Protein AF-A0A521UBW6-F1 (afdb_monomer_lite)

Secondary structure (DSSP, 8-state):
------BTTB--S--TTTHHHHHHHHHHHHHHHHHT------------TT-----TTHHHHHHHHHHHHSPPPPPSSHHHHHHHHHTTSSS-HHHHHHSSSHHHHHSPPPGGGG-

pLDDT: mean 88.6, std 7.08, range [65.06, 97.38]

Structure (mmCIF, N/CA/C/O backbone):
data_AF-A0A521UBW6-F1
#
_entry.id   AF-A0A521UBW6-F1
#
loop_
_atom_site.group_PDB
_atom_site.id
_atom_site.type_symbol
_atom_site.label_atom_id
_atom_site.label_alt_id
_atom_site.label_comp_id
_atom_site.label_asym_id
_atom_site.label_entity_id
_atom_site.label_seq_id
_atom_site.pdbx_PDB_ins_code
_atom_site.Cartn_x
_atom_site.Cartn_y
_atom_site.Cartn_z
_atom_site.occupancy
_atom_site.B_iso_or_equiv
_atom_site.auth_seq_id
_atom_site.auth_comp_id
_atom_site.auth_asym_id
_atom_site.auth_atom_id
_atom_site.pdbx_PDB_model_num
ATOM 1 N N . PHE A 1 1 ? 2.042 6.532 -14.511 1.00 72.69 1 PHE A N 1
ATOM 2 C CA . PHE A 1 1 ? 1.420 6.170 -13.223 1.00 72.69 1 PHE A CA 1
ATOM 3 C C . PHE A 1 1 ? 0.128 5.429 -13.494 1.00 72.69 1 PHE A C 1
ATOM 5 O O . PHE A 1 1 ? -0.712 5.973 -14.196 1.00 72.69 1 PHE A O 1
ATOM 12 N N . GLY A 1 2 ? -0.007 4.205 -12.989 1.00 84.56 2 GLY A N 1
ATOM 13 C CA . GLY A 1 2 ? -1.300 3.531 -12.891 1.00 84.56 2 GLY A CA 1
ATOM 14 C C . GLY A 1 2 ? -1.796 3.657 -11.456 1.00 84.56 2 GLY A C 1
ATOM 15 O O . GLY A 1 2 ? -1.008 3.471 -10.529 1.00 84.56 2 GLY A O 1
ATOM 16 N N . SER A 1 3 ? -3.061 4.010 -11.268 1.00 89.25 3 SER A N 1
ATOM 17 C CA . SER A 1 3 ? -3.689 4.072 -9.952 1.00 89.25 3 SER A CA 1
ATOM 18 C C . SER A 1 3 ? -5.131 3.608 -10.046 1.00 89.25 3 SER A C 1
ATOM 20 O O . SER A 1 3 ? -5.741 3.643 -11.112 1.00 89.25 3 SER A O 1
ATOM 22 N N . ASP A 1 4 ? -5.635 3.122 -8.923 1.00 92.12 4 ASP A N 1
ATOM 23 C CA . ASP A 1 4 ? -6.954 2.523 -8.816 1.00 92.12 4 ASP A CA 1
ATOM 24 C C . ASP A 1 4 ? -7.440 2.656 -7.373 1.00 92.12 4 ASP A C 1
ATOM 26 O O . ASP A 1 4 ? -6.621 2.834 -6.464 1.00 92.12 4 ASP A O 1
ATOM 30 N N . PHE A 1 5 ? -8.751 2.628 -7.157 1.00 91.56 5 PHE A N 1
ATOM 31 C CA . PHE A 1 5 ? -9.326 2.859 -5.839 1.00 91.56 5 PHE A CA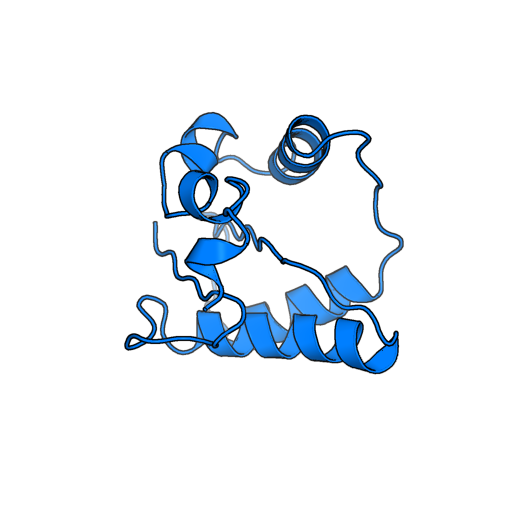 1
ATOM 32 C C . PHE A 1 5 ? -10.716 2.247 -5.674 1.00 91.56 5 PHE A C 1
ATOM 34 O O . PHE A 1 5 ? -11.410 1.925 -6.630 1.00 91.56 5 PHE A O 1
ATOM 41 N N . GLU A 1 6 ? -11.133 2.122 -4.421 1.00 90.94 6 GLU A N 1
ATOM 42 C CA . GLU A 1 6 ? -12.507 1.822 -4.042 1.00 90.94 6 GLU A CA 1
ATOM 43 C C . GLU A 1 6 ? -12.868 2.590 -2.769 1.00 90.94 6 GLU A C 1
ATOM 45 O O . GLU A 1 6 ? -11.985 3.097 -2.071 1.00 90.94 6 GLU A O 1
ATOM 50 N N . ASP A 1 7 ? -14.161 2.685 -2.471 1.00 88.12 7 ASP A N 1
ATOM 51 C CA . ASP A 1 7 ? -14.629 3.092 -1.148 1.00 88.12 7 ASP A CA 1
ATOM 52 C C . ASP A 1 7 ? -15.217 1.898 -0.384 1.00 88.12 7 ASP A C 1
ATOM 54 O O . ASP A 1 7 ? -15.079 0.747 -0.799 1.00 88.12 7 ASP A O 1
ATOM 58 N N . ALA A 1 8 ? -15.853 2.157 0.760 1.00 84.81 8 ALA A N 1
ATOM 59 C CA . ALA A 1 8 ? -16.400 1.111 1.621 1.00 84.81 8 ALA A CA 1
ATOM 60 C C . ALA A 1 8 ? -17.459 0.220 0.936 1.00 84.81 8 ALA A C 1
ATOM 62 O O . ALA A 1 8 ? -17.731 -0.873 1.423 1.00 84.81 8 ALA A O 1
ATOM 63 N N . ARG A 1 9 ? -18.044 0.657 -0.189 1.00 87.50 9 ARG A N 1
ATOM 64 C CA . ARG A 1 9 ? -19.017 -0.116 -0.982 1.00 87.50 9 ARG A CA 1
ATOM 65 C C . ARG A 1 9 ? -18.345 -1.083 -1.960 1.00 87.50 9 ARG A C 1
ATOM 67 O O . ARG A 1 9 ? -19.029 -1.849 -2.633 1.00 87.50 9 ARG A O 1
ATOM 74 N N . GLY A 1 10 ? -17.017 -1.059 -2.022 1.00 88.06 10 GLY A N 1
ATOM 75 C CA . GLY A 1 10 ? -16.220 -1.817 -2.970 1.00 88.06 10 GLY A CA 1
ATOM 76 C C . GLY A 1 10 ? -16.009 -1.080 -4.290 1.00 88.06 10 GLY A C 1
ATOM 77 O O . GLY A 1 10 ? -16.445 0.056 -4.493 1.00 88.06 10 GLY A O 1
ATOM 78 N N . ILE A 1 11 ? -15.278 -1.730 -5.191 1.00 90.88 11 ILE A N 1
ATOM 79 C CA . ILE A 1 11 ? -14.983 -1.196 -6.517 1.00 90.88 11 ILE A CA 1
ATOM 80 C C . ILE A 1 11 ? -16.264 -1.064 -7.359 1.00 90.88 11 ILE A C 1
ATOM 82 O O . ILE A 1 11 ? -17.044 -2.006 -7.479 1.00 90.88 11 ILE A O 1
ATOM 86 N N . ASN A 1 12 ? -16.473 0.107 -7.963 1.00 90.94 12 ASN A N 1
ATOM 87 C CA . ASN A 1 12 ? -17.646 0.411 -8.794 1.00 90.94 12 ASN A CA 1
ATOM 88 C C . ASN A 1 12 ? -17.301 0.628 -10.279 1.00 90.94 12 ASN A C 1
ATOM 90 O O . ASN A 1 12 ? -18.143 1.066 -11.060 1.00 90.94 12 ASN A O 1
ATOM 94 N N . HIS A 1 13 ? -16.063 0.328 -10.666 1.00 90.50 13 HIS A N 1
ATOM 95 C CA . HIS A 1 13 ? -15.555 0.454 -12.027 1.00 90.50 13 HIS A CA 1
ATOM 96 C C . HIS A 1 13 ? -14.616 -0.711 -12.373 1.00 90.50 13 HIS A C 1
ATOM 98 O O . HIS A 1 13 ? -14.044 -1.332 -11.472 1.00 90.50 13 HIS A O 1
ATOM 104 N N . PRO A 1 14 ? -14.394 -1.005 -13.663 1.00 90.38 14 PRO A N 1
ATOM 105 C CA . PRO A 1 14 ? -13.341 -1.926 -14.071 1.00 90.38 14 PRO A CA 1
ATOM 106 C C . PRO A 1 14 ? -11.967 -1.460 -13.548 1.00 90.38 14 PRO A C 1
ATOM 108 O O . PRO A 1 14 ? -11.645 -0.281 -13.706 1.00 90.38 14 PRO A O 1
ATOM 111 N N . PRO A 1 15 ? -11.150 -2.344 -12.943 1.00 90.31 15 PRO A N 1
ATOM 112 C CA . PRO A 1 15 ? -9.871 -1.939 -12.374 1.00 90.31 15 PRO A CA 1
ATOM 113 C C . PRO A 1 15 ? -8.887 -1.444 -13.443 1.00 90.31 15 PRO A C 1
ATOM 115 O O . PRO A 1 15 ? -8.478 -2.202 -14.328 1.00 90.31 15 PRO A O 1
ATOM 118 N N . ALA A 1 16 ? -8.450 -0.190 -13.326 1.00 90.38 16 ALA A N 1
ATOM 119 C CA . ALA A 1 16 ? -7.520 0.466 -14.243 1.00 90.38 16 ALA A CA 1
ATOM 120 C C . ALA A 1 16 ? -6.122 -0.176 -14.245 1.00 90.38 16 ALA A C 1
ATOM 122 O O . ALA A 1 16 ? -5.425 -0.142 -15.258 1.00 90.38 16 ALA A O 1
ATOM 123 N N . ILE A 1 17 ? -5.709 -0.788 -13.127 1.00 90.06 17 ILE A N 1
ATOM 124 C CA . ILE A 1 17 ? -4.435 -1.531 -13.016 1.00 90.06 17 ILE A CA 1
ATOM 125 C C . ILE A 1 17 ? -4.634 -3.057 -13.006 1.00 90.06 17 ILE A C 1
ATOM 127 O O . ILE A 1 17 ? -3.727 -3.809 -12.628 1.00 90.06 17 ILE A O 1
ATOM 131 N N . ALA A 1 18 ? -5.817 -3.514 -13.431 1.00 89.38 18 ALA A N 1
ATOM 132 C CA . ALA A 1 18 ? -6.191 -4.912 -13.621 1.00 89.38 18 ALA A CA 1
ATOM 133 C C . ALA A 1 18 ? -5.736 -5.823 -12.461 1.00 89.38 18 ALA A C 1
ATOM 135 O O . ALA A 1 18 ? -6.050 -5.585 -11.295 1.00 89.38 18 ALA A O 1
ATOM 136 N N . GLY A 1 19 ? -4.979 -6.882 -12.757 1.00 90.75 19 GLY A N 1
ATOM 137 C CA . GLY A 1 19 ? -4.590 -7.883 -11.765 1.00 90.75 19 GLY A CA 1
ATOM 138 C C . GLY A 1 19 ? -3.724 -7.348 -10.616 1.00 90.75 19 GLY A C 1
ATOM 139 O O . GLY A 1 19 ? -3.723 -7.949 -9.543 1.00 90.75 19 GLY A O 1
ATOM 140 N N . ALA A 1 20 ? -3.022 -6.221 -10.793 1.00 91.56 20 ALA A N 1
ATOM 141 C CA . ALA A 1 20 ? -2.237 -5.625 -9.712 1.00 91.56 20 ALA A CA 1
ATOM 142 C C . ALA A 1 20 ? -3.135 -5.108 -8.577 1.00 91.56 20 ALA A C 1
ATOM 144 O O . ALA A 1 20 ? -2.770 -5.246 -7.411 1.00 91.56 20 ALA A O 1
ATOM 145 N N . TYR A 1 21 ? -4.321 -4.588 -8.910 1.00 93.50 21 TYR A N 1
ATOM 146 C CA . TYR A 1 21 ? -5.302 -4.114 -7.935 1.00 93.50 21 TYR A CA 1
ATOM 147 C C . TYR A 1 21 ? -5.783 -5.263 -7.045 1.00 93.50 21 TYR A C 1
ATOM 149 O O . TYR A 1 21 ? -5.650 -5.210 -5.823 1.00 93.50 21 TYR A O 1
ATOM 157 N N . PHE A 1 22 ? -6.268 -6.348 -7.656 1.00 93.94 22 PHE A N 1
ATOM 158 C CA . PHE A 1 22 ? -6.790 -7.491 -6.905 1.00 93.94 22 PHE A CA 1
ATOM 159 C C . PHE A 1 22 ? -5.706 -8.211 -6.105 1.00 93.94 22 PHE A C 1
ATOM 161 O O . PHE A 1 22 ? -5.949 -8.603 -4.965 1.00 93.94 22 PHE A O 1
ATOM 168 N N . ALA A 1 23 ? -4.502 -8.354 -6.668 1.00 94.69 23 ALA A N 1
ATOM 169 C CA . ALA A 1 23 ? -3.369 -8.931 -5.953 1.00 94.69 23 ALA A CA 1
ATOM 170 C C . ALA A 1 23 ? -3.015 -8.116 -4.704 1.00 94.69 23 ALA A C 1
ATOM 172 O O . ALA A 1 23 ? -2.729 -8.694 -3.654 1.00 94.69 23 ALA A O 1
ATOM 173 N N . ALA A 1 24 ? -3.069 -6.786 -4.815 1.00 95.12 24 ALA A N 1
ATOM 174 C CA . ALA A 1 24 ? -2.786 -5.900 -3.704 1.00 95.12 24 ALA A CA 1
ATOM 175 C C . ALA A 1 24 ? -3.874 -5.943 -2.630 1.00 95.12 24 ALA A C 1
ATOM 177 O O . ALA A 1 24 ? -3.572 -6.163 -1.457 1.00 95.12 24 ALA A O 1
ATOM 178 N N . LYS A 1 25 ? -5.139 -5.818 -3.046 1.00 94.69 25 LYS A N 1
ATOM 179 C CA . LYS A 1 25 ? -6.302 -5.906 -2.162 1.00 94.69 25 LYS A CA 1
ATOM 180 C C . LYS A 1 25 ? -6.298 -7.207 -1.368 1.00 94.69 25 LYS A C 1
ATOM 182 O O . LYS A 1 25 ? -6.365 -7.163 -0.147 1.00 94.69 25 LYS A O 1
ATOM 187 N N . LEU A 1 26 ? -6.133 -8.347 -2.042 1.00 95.25 26 LEU A N 1
ATOM 188 C CA . LEU A 1 26 ? -6.115 -9.657 -1.393 1.00 95.25 26 LEU A CA 1
ATOM 189 C C . LEU A 1 26 ? -5.073 -9.725 -0.268 1.00 95.25 26 LEU A C 1
ATOM 191 O O . LEU A 1 26 ? -5.414 -10.096 0.852 1.00 95.25 26 LEU A O 1
ATOM 195 N N . GLY A 1 27 ? -3.828 -9.321 -0.544 1.00 95.06 27 GLY A N 1
ATOM 196 C CA . GLY A 1 27 ? -2.748 -9.383 0.445 1.00 95.06 27 GLY A CA 1
ATOM 197 C C . GLY A 1 27 ? -3.005 -8.519 1.683 1.00 95.06 27 GLY A C 1
ATOM 198 O O . GLY A 1 27 ? -2.661 -8.923 2.793 1.00 95.06 27 GLY A O 1
ATOM 199 N N . VAL A 1 28 ? -3.636 -7.350 1.521 1.00 96.00 28 VAL A N 1
ATOM 200 C CA . VAL A 1 28 ? -3.976 -6.493 2.666 1.00 96.00 28 VAL A CA 1
ATOM 201 C C . VAL A 1 28 ? -5.203 -7.007 3.413 1.00 96.00 28 VAL A C 1
ATOM 203 O O . VAL A 1 28 ? -5.200 -7.060 4.642 1.00 96.00 28 VAL A O 1
ATOM 206 N N . THR A 1 29 ? -6.253 -7.410 2.697 1.00 95.62 29 THR A N 1
ATOM 207 C CA . THR A 1 29 ? -7.491 -7.891 3.317 1.00 95.62 29 THR A CA 1
ATOM 208 C C . THR A 1 29 ? -7.252 -9.153 4.145 1.00 95.62 29 THR A C 1
ATOM 210 O O . THR A 1 29 ? -7.824 -9.269 5.224 1.00 95.62 29 THR A O 1
ATOM 213 N N . GLU A 1 30 ? -6.357 -10.053 3.721 1.00 96.81 30 GLU A N 1
ATOM 214 C CA . GLU A 1 30 ? -5.929 -11.206 4.530 1.00 96.81 30 GLU A CA 1
ATOM 215 C C . GLU A 1 30 ? -5.429 -10.784 5.922 1.00 96.81 30 GLU A C 1
ATOM 217 O O . GLU A 1 30 ? -5.817 -11.375 6.932 1.00 96.81 30 GLU A O 1
ATOM 222 N N . TYR A 1 31 ? -4.601 -9.737 5.989 1.00 96.56 31 TYR A N 1
ATOM 223 C CA . TYR A 1 31 ? -4.098 -9.200 7.253 1.00 96.56 31 TYR A CA 1
ATOM 224 C C . TYR A 1 31 ? -5.212 -8.556 8.086 1.00 96.56 31 TYR A C 1
ATOM 226 O O . TYR A 1 31 ? -5.333 -8.841 9.279 1.00 96.56 31 TYR A O 1
ATOM 234 N N . LEU A 1 32 ? -6.039 -7.708 7.472 1.00 96.25 32 LEU A N 1
ATOM 235 C CA . LEU A 1 32 ? -7.112 -6.997 8.169 1.00 96.25 32 LEU A CA 1
ATOM 236 C C . LEU A 1 32 ? -8.154 -7.960 8.750 1.00 96.25 32 LEU A C 1
ATOM 238 O O . LEU A 1 32 ? -8.510 -7.839 9.920 1.00 96.25 32 LEU A O 1
ATOM 242 N N . VAL A 1 33 ? -8.577 -8.964 7.974 1.00 97.12 33 VAL A N 1
ATOM 243 C CA . VAL A 1 33 ? -9.535 -9.991 8.413 1.00 97.12 33 VAL A CA 1
ATOM 244 C C . VAL A 1 33 ? -8.955 -10.816 9.557 1.00 97.12 33 VAL A C 1
ATOM 246 O O . VAL A 1 33 ? -9.612 -10.979 10.585 1.00 97.12 33 VAL A O 1
ATOM 249 N N . LYS A 1 34 ? -7.709 -11.291 9.423 1.00 97.38 34 LYS A N 1
ATOM 250 C CA . LYS A 1 34 ? -7.040 -12.082 10.467 1.00 97.38 34 LYS A CA 1
ATOM 251 C C . LYS A 1 34 ? -6.974 -11.337 11.804 1.00 97.38 34 LYS A C 1
ATOM 253 O O . LYS A 1 34 ? -7.168 -11.951 12.849 1.00 97.38 34 LYS A O 1
ATOM 258 N N . ASN A 1 35 ? -6.708 -10.032 11.767 1.00 96.56 35 ASN A N 1
ATOM 259 C CA . ASN A 1 35 ? -6.570 -9.201 12.964 1.00 96.56 35 ASN A CA 1
ATOM 260 C C . ASN A 1 35 ? -7.878 -8.514 13.391 1.00 96.56 35 ASN A C 1
ATOM 262 O O . ASN A 1 35 ? -7.874 -7.789 14.381 1.00 96.56 35 ASN A O 1
ATOM 266 N N . LYS A 1 36 ? -8.992 -8.741 12.678 1.00 97.12 36 LYS A N 1
ATOM 267 C CA . LYS A 1 36 ? -10.299 -8.104 12.926 1.00 97.12 36 LYS A CA 1
ATOM 268 C C . LYS A 1 36 ? -10.232 -6.567 12.918 1.00 97.12 36 LYS A C 1
ATOM 270 O O . LYS A 1 36 ? -10.839 -5.906 13.756 1.00 97.12 36 LYS A O 1
ATOM 275 N N . ILE A 1 37 ? -9.488 -6.003 11.967 1.00 95.50 37 ILE A N 1
ATOM 276 C CA . ILE A 1 37 ? -9.288 -4.557 11.813 1.00 95.50 37 ILE A CA 1
ATOM 277 C C . ILE A 1 37 ? -10.123 -4.046 10.637 1.00 95.50 37 ILE A C 1
ATOM 279 O O . ILE A 1 37 ? -10.036 -4.582 9.534 1.00 95.50 37 ILE A O 1
ATOM 283 N N . GLN A 1 38 ? -10.867 -2.959 10.849 1.00 91.88 38 GLN A N 1
ATOM 284 C CA . GLN A 1 38 ? -11.488 -2.180 9.778 1.00 91.88 38 GLN A CA 1
ATOM 285 C C . GLN A 1 38 ? -10.677 -0.904 9.552 1.00 91.88 38 GLN A C 1
ATOM 287 O O . GLN A 1 38 ? -10.504 -0.112 10.475 1.00 91.88 38 GLN A O 1
ATOM 292 N N . SER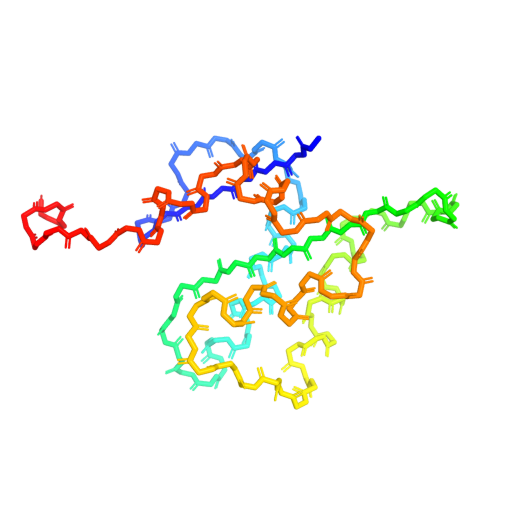 A 1 39 ? -10.165 -0.705 8.337 1.00 90.88 39 SER A N 1
ATOM 293 C CA . SER A 1 39 ? -9.342 0.463 8.014 1.00 90.88 39 SER A CA 1
ATOM 294 C C . SER A 1 39 ? -9.361 0.791 6.522 1.00 90.88 39 SER A C 1
ATOM 296 O O . SER A 1 39 ? -9.561 -0.091 5.685 1.00 90.88 39 SER A O 1
ATOM 298 N N . GLY A 1 40 ? -9.110 2.061 6.201 1.00 90.75 40 GLY A N 1
ATOM 299 C CA . GLY A 1 40 ? -8.721 2.487 4.860 1.00 90.75 40 GLY A CA 1
ATOM 300 C C . GLY A 1 40 ? -7.245 2.177 4.608 1.00 90.75 40 GLY A C 1
ATOM 301 O O . GLY A 1 40 ? -6.421 2.229 5.519 1.00 90.75 40 GLY A O 1
ATOM 302 N N . VAL A 1 41 ? -6.898 1.846 3.366 1.00 92.69 41 VAL A N 1
ATOM 303 C CA . VAL A 1 41 ? -5.540 1.424 3.005 1.00 92.69 41 VAL A CA 1
ATOM 304 C C . VAL A 1 41 ? -5.080 2.181 1.771 1.00 92.69 41 VAL A C 1
ATOM 306 O O . VAL A 1 41 ? -5.790 2.244 0.771 1.00 92.69 41 VAL A O 1
ATOM 309 N N . ILE A 1 42 ? -3.857 2.706 1.828 1.00 92.50 42 ILE A N 1
ATOM 310 C CA . ILE A 1 42 ? -3.155 3.273 0.677 1.00 92.50 42 ILE A CA 1
ATOM 311 C C . ILE A 1 42 ? -1.918 2.422 0.416 1.00 92.50 42 ILE A C 1
ATOM 313 O O . ILE A 1 42 ? -1.136 2.151 1.324 1.00 92.50 42 ILE A O 1
ATOM 317 N N . ILE A 1 43 ? -1.750 1.998 -0.835 1.00 92.88 43 ILE A N 1
ATOM 318 C CA . ILE A 1 43 ? -0.634 1.159 -1.268 1.00 92.88 43 ILE A CA 1
ATOM 319 C C . ILE A 1 43 ? 0.172 1.956 -2.282 1.00 92.88 43 ILE A C 1
ATOM 321 O O . ILE A 1 43 ? -0.324 2.286 -3.359 1.00 92.88 43 ILE A O 1
ATOM 325 N N . LEU A 1 44 ? 1.423 2.247 -1.939 1.00 92.12 44 LEU A N 1
ATOM 326 C CA . LEU A 1 44 ? 2.368 2.888 -2.842 1.00 92.12 44 LEU A CA 1
ATOM 327 C C . LEU A 1 44 ? 3.323 1.829 -3.377 1.00 92.12 44 LEU A C 1
ATOM 329 O O . LEU A 1 44 ? 3.955 1.101 -2.611 1.00 92.12 44 LEU A O 1
ATOM 333 N N . ARG A 1 45 ? 3.432 1.741 -4.701 1.00 91.25 45 ARG A N 1
ATOM 334 C CA . ARG A 1 45 ? 4.351 0.818 -5.363 1.00 91.25 45 ARG A CA 1
ATOM 335 C C . ARG A 1 45 ? 5.097 1.540 -6.468 1.00 91.25 45 ARG A C 1
ATOM 337 O O . ARG A 1 45 ? 4.495 2.006 -7.428 1.00 91.25 45 ARG A O 1
ATOM 344 N N . GLU A 1 46 ? 6.414 1.562 -6.346 1.00 90.19 46 GLU A N 1
ATOM 345 C CA . GLU A 1 46 ? 7.332 2.059 -7.365 1.00 90.19 46 GLU A CA 1
ATOM 346 C C . GLU A 1 46 ? 8.005 0.871 -8.061 1.00 90.19 46 GLU A C 1
ATOM 348 O O . GLU A 1 46 ? 8.445 -0.075 -7.406 1.00 90.19 46 GLU A O 1
ATOM 353 N N . ILE A 1 47 ? 8.069 0.915 -9.391 1.00 87.62 47 ILE A N 1
ATOM 354 C CA . ILE A 1 47 ? 8.875 -0.002 -10.199 1.00 87.62 47 ILE A CA 1
ATOM 355 C C . ILE A 1 47 ? 10.032 0.826 -10.737 1.00 87.62 47 ILE A C 1
ATOM 357 O O . ILE A 1 47 ? 9.801 1.817 -11.428 1.00 87.62 47 ILE A O 1
ATOM 361 N N . ARG A 1 48 ? 11.257 0.437 -10.393 1.00 85.81 48 ARG A N 1
ATOM 362 C CA . ARG A 1 48 ? 12.467 1.139 -10.822 1.00 85.81 48 ARG A CA 1
ATOM 363 C C . ARG A 1 48 ? 13.086 0.465 -12.051 1.00 85.81 48 ARG A C 1
ATOM 365 O O . ARG A 1 48 ? 12.818 -0.720 -12.262 1.00 85.81 48 ARG A O 1
ATOM 372 N N . PRO A 1 49 ? 13.903 1.176 -12.848 1.00 81.25 49 PRO A N 1
ATOM 373 C CA . PRO A 1 49 ? 14.517 0.627 -14.059 1.00 81.25 49 PRO A CA 1
ATOM 374 C C . PRO A 1 49 ? 15.364 -0.631 -13.828 1.00 81.25 49 PRO A C 1
ATOM 376 O O . PRO A 1 49 ? 15.491 -1.452 -14.729 1.00 81.25 49 PRO A O 1
ATOM 379 N N . GLU A 1 50 ? 15.900 -0.827 -12.621 1.00 81.31 50 GLU A N 1
ATOM 380 C CA . GLU A 1 50 ? 16.696 -2.009 -12.264 1.00 81.31 50 GLU A CA 1
ATOM 381 C C . GLU A 1 50 ? 15.840 -3.287 -12.153 1.00 81.31 50 GLU A C 1
ATOM 383 O O . GLU A 1 50 ? 16.365 -4.394 -12.018 1.00 81.31 50 GLU A O 1
ATOM 388 N N . TYR A 1 51 ? 14.510 -3.162 -12.218 1.00 77.62 51 TYR A N 1
ATOM 389 C CA . TYR A 1 51 ? 13.585 -4.287 -12.234 1.00 77.62 51 TYR A CA 1
ATOM 390 C C . TYR A 1 51 ? 13.551 -4.954 -13.618 1.00 77.62 51 TYR A C 1
ATOM 392 O O . TYR A 1 51 ? 12.670 -4.702 -14.437 1.00 77.62 51 TYR A O 1
ATOM 400 N N . ALA A 1 52 ? 14.526 -5.828 -13.868 1.00 65.06 52 ALA A N 1
ATOM 401 C CA . ALA A 1 52 ? 14.744 -6.443 -15.177 1.00 65.06 52 ALA A CA 1
ATOM 402 C C . ALA A 1 52 ? 13.778 -7.595 -15.530 1.00 65.06 52 ALA A C 1
ATOM 404 O O . ALA A 1 52 ? 13.629 -7.916 -16.707 1.00 65.06 52 ALA A O 1
ATOM 405 N N . ILE A 1 53 ? 13.124 -8.236 -14.547 1.00 79.25 53 ILE A N 1
ATOM 406 C CA . ILE A 1 53 ? 12.310 -9.448 -14.774 1.00 79.25 53 ILE A CA 1
ATOM 407 C C . ILE A 1 53 ? 10.889 -9.269 -14.214 1.00 79.25 53 ILE A C 1
ATOM 409 O O . ILE A 1 53 ? 10.695 -9.344 -12.996 1.00 79.25 53 ILE A O 1
ATOM 413 N N . PRO A 1 54 ? 9.865 -9.075 -15.069 1.00 73.31 54 PRO A N 1
ATOM 414 C CA . PRO A 1 54 ? 8.483 -8.972 -14.625 1.00 73.31 54 PRO A CA 1
ATOM 415 C C . PRO A 1 54 ? 7.909 -10.357 -14.293 1.00 73.31 54 PRO A C 1
ATOM 417 O O . PRO A 1 54 ? 7.534 -11.117 -15.178 1.00 73.31 54 PRO A O 1
ATOM 420 N N . VAL A 1 55 ? 7.759 -10.667 -13.004 1.00 81.81 55 VAL A N 1
ATOM 421 C CA . VAL A 1 55 ? 7.147 -11.933 -12.527 1.00 81.81 55 VAL A CA 1
ATOM 422 C C . VAL A 1 55 ? 5.618 -11.843 -12.363 1.00 81.81 55 VAL A C 1
ATOM 424 O O . VAL A 1 55 ? 4.985 -12.624 -11.651 1.00 81.81 55 VAL A O 1
ATOM 427 N N . GLY A 1 56 ? 5.004 -10.853 -13.013 1.00 86.00 56 GLY A N 1
ATOM 428 C CA . GLY A 1 56 ? 3.564 -10.611 -12.977 1.00 86.00 56 GLY A CA 1
ATOM 429 C C . GLY A 1 56 ? 3.040 -10.135 -11.617 1.00 86.00 56 GLY A C 1
ATOM 430 O O . GLY A 1 56 ? 3.748 -9.540 -10.803 1.00 86.00 56 GLY A O 1
ATOM 431 N N . VAL A 1 57 ? 1.750 -10.383 -11.375 1.00 89.94 57 VAL A N 1
ATOM 432 C CA . VAL A 1 57 ? 1.027 -9.888 -10.186 1.00 89.94 57 VAL A CA 1
ATOM 433 C C . VAL A 1 57 ? 1.403 -10.617 -8.895 1.00 89.94 57 VAL A C 1
ATOM 435 O O . VAL A 1 57 ? 1.112 -10.127 -7.804 1.00 89.94 57 VAL A O 1
ATOM 438 N N . TRP A 1 58 ? 2.086 -11.762 -8.998 1.00 89.62 58 TRP A N 1
ATOM 439 C CA . TRP A 1 58 ? 2.565 -12.521 -7.843 1.00 89.62 58 TRP A CA 1
ATOM 440 C C . TRP A 1 58 ? 3.479 -11.677 -6.945 1.00 89.62 58 TRP A C 1
ATOM 442 O O . TRP A 1 58 ? 3.288 -11.667 -5.731 1.00 89.62 58 TRP A O 1
ATOM 452 N N . GLN A 1 59 ? 4.376 -10.877 -7.538 1.00 89.88 59 GLN A N 1
ATOM 453 C CA . GLN A 1 59 ? 5.276 -9.975 -6.803 1.00 89.88 59 GLN A CA 1
ATOM 454 C C . GLN A 1 59 ? 4.508 -8.992 -5.913 1.00 89.88 59 GLN A C 1
ATOM 456 O O . GLN A 1 59 ? 4.941 -8.667 -4.812 1.00 89.88 59 GLN A O 1
ATOM 461 N N . VAL A 1 60 ? 3.368 -8.497 -6.404 1.00 92.12 60 VAL A N 1
ATOM 462 C CA . VAL A 1 60 ? 2.525 -7.544 -5.673 1.00 92.12 60 VAL A CA 1
ATOM 463 C C . VAL A 1 60 ? 1.923 -8.232 -4.453 1.00 92.12 60 VAL A C 1
ATOM 465 O O . VAL A 1 60 ? 2.031 -7.720 -3.341 1.00 92.12 60 VAL A O 1
ATOM 468 N N . ARG A 1 61 ? 1.346 -9.420 -4.657 1.00 91.88 61 ARG A N 1
ATOM 469 C CA . ARG A 1 61 ? 0.705 -10.198 -3.595 1.00 91.88 61 ARG A CA 1
ATOM 470 C C . ARG A 1 61 ? 1.693 -10.596 -2.500 1.00 91.88 61 ARG A C 1
ATOM 472 O O . ARG A 1 61 ? 1.432 -10.340 -1.328 1.00 91.88 61 ARG A O 1
ATOM 479 N N . GLU A 1 62 ? 2.829 -11.186 -2.867 1.00 94.06 62 GLU A N 1
ATOM 480 C CA . GLU A 1 62 ? 3.825 -11.617 -1.880 1.00 94.06 62 GLU A CA 1
ATOM 481 C C . GLU A 1 62 ? 4.535 -10.438 -1.221 1.00 94.06 62 GLU A C 1
ATOM 483 O O . GLU A 1 62 ? 4.738 -10.455 -0.010 1.00 94.06 62 GLU A O 1
ATOM 488 N N . GLY A 1 63 ? 4.835 -9.374 -1.971 1.00 94.19 63 GLY A N 1
ATOM 489 C CA . GLY A 1 63 ? 5.420 -8.158 -1.408 1.00 94.19 63 GLY A CA 1
ATOM 490 C C . GLY A 1 63 ? 4.543 -7.547 -0.313 1.00 94.19 63 GLY A C 1
ATOM 491 O O . GLY A 1 63 ? 5.043 -7.187 0.750 1.00 94.19 63 GLY A O 1
ATOM 492 N N . ILE A 1 64 ? 3.225 -7.502 -0.526 1.00 95.62 64 ILE A N 1
ATOM 493 C CA . ILE A 1 64 ? 2.280 -6.991 0.474 1.00 95.62 64 ILE A CA 1
ATOM 494 C C . ILE A 1 64 ? 2.158 -7.934 1.668 1.00 95.62 64 ILE A C 1
ATOM 496 O O . ILE A 1 64 ? 2.195 -7.470 2.805 1.00 95.62 64 ILE A O 1
ATOM 500 N N . ARG A 1 65 ? 2.074 -9.251 1.450 1.00 95.88 65 ARG A N 1
ATOM 501 C CA . ARG A 1 65 ? 2.060 -10.229 2.552 1.00 95.88 65 ARG A CA 1
ATOM 502 C C . ARG A 1 65 ? 3.311 -10.129 3.418 1.00 95.88 65 ARG A C 1
ATOM 504 O O . ARG A 1 65 ? 3.211 -10.211 4.638 1.00 95.88 65 ARG A O 1
ATOM 511 N N . LEU A 1 66 ? 4.477 -9.947 2.800 1.00 95.81 66 LEU A N 1
ATOM 512 C CA . LEU A 1 66 ? 5.734 -9.734 3.511 1.00 95.81 66 LEU A CA 1
ATOM 513 C C . LEU A 1 66 ? 5.715 -8.418 4.293 1.00 95.81 66 LEU A C 1
ATOM 515 O O . LEU A 1 66 ? 6.092 -8.425 5.461 1.00 95.81 66 LEU A O 1
ATOM 519 N N . ALA A 1 67 ? 5.233 -7.324 3.698 1.00 94.81 67 ALA A N 1
ATOM 520 C CA . ALA A 1 67 ? 5.101 -6.040 4.389 1.00 94.81 67 ALA A CA 1
ATOM 521 C C . ALA A 1 67 ? 4.174 -6.139 5.615 1.00 94.81 67 ALA A C 1
ATOM 523 O O . ALA A 1 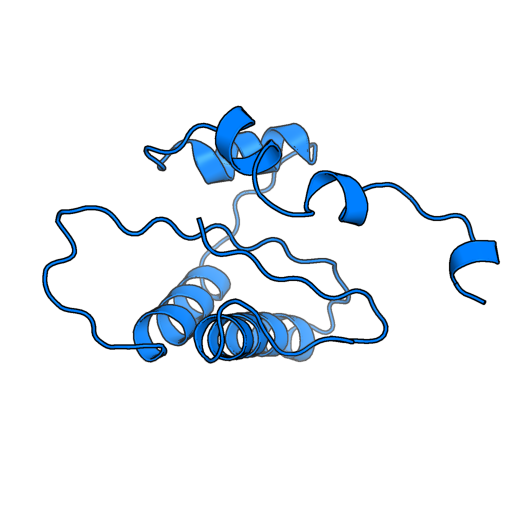67 ? 4.532 -5.678 6.692 1.00 94.81 67 ALA A O 1
ATOM 524 N N . MET A 1 68 ? 3.034 -6.823 5.484 1.00 95.06 68 MET A N 1
ATOM 525 C CA . MET A 1 68 ? 2.055 -7.014 6.564 1.00 95.06 68 MET A CA 1
ATOM 526 C C . MET A 1 68 ? 2.525 -7.958 7.685 1.00 95.06 68 MET A C 1
ATOM 528 O O . MET A 1 68 ? 1.887 -8.037 8.731 1.00 95.06 68 MET A O 1
ATOM 532 N N . ARG A 1 69 ? 3.622 -8.702 7.487 1.00 95.44 69 ARG A N 1
ATOM 533 C CA . ARG A 1 69 ? 4.245 -9.542 8.529 1.00 95.44 69 ARG A CA 1
ATOM 534 C C . ARG A 1 69 ? 5.317 -8.807 9.331 1.00 95.44 69 ARG A C 1
ATOM 536 O O . ARG A 1 69 ? 5.738 -9.317 10.364 1.00 95.44 69 ARG A O 1
ATOM 543 N N . GLN A 1 70 ? 5.796 -7.668 8.838 1.00 95.31 70 GLN A N 1
ATOM 544 C CA . GLN A 1 70 ? 6.822 -6.880 9.512 1.00 95.31 70 GLN A CA 1
ATOM 545 C C . GLN A 1 70 ? 6.203 -5.984 10.584 1.00 95.31 70 GLN A C 1
ATOM 547 O O . GLN A 1 70 ? 5.019 -5.651 10.535 1.00 95.31 70 GLN A O 1
ATOM 552 N N . THR A 1 71 ? 7.024 -5.562 11.544 1.00 94.75 71 THR A N 1
ATOM 553 C CA . THR A 1 71 ? 6.631 -4.541 12.515 1.00 94.75 71 THR A CA 1
ATOM 554 C C . THR A 1 71 ? 6.395 -3.216 11.784 1.00 94.75 71 THR A C 1
ATOM 556 O O . THR A 1 71 ? 7.316 -2.730 11.119 1.00 94.75 71 THR A O 1
ATOM 559 N N . PRO A 1 72 ? 5.192 -2.623 11.871 1.00 93.44 72 PRO A N 1
ATOM 560 C CA . PRO A 1 72 ? 4.903 -1.368 11.197 1.00 93.44 72 PRO A CA 1
ATOM 561 C C . PRO A 1 72 ? 5.644 -0.207 11.863 1.00 93.44 72 PRO A C 1
ATOM 563 O O . PRO A 1 72 ? 5.898 -0.211 13.067 1.00 93.44 72 PRO A O 1
ATOM 566 N N . ILE A 1 73 ? 5.935 0.821 11.071 1.00 94.44 73 ILE A N 1
ATOM 567 C CA . ILE A 1 73 ? 6.345 2.128 11.584 1.00 94.44 73 ILE A CA 1
ATOM 568 C C . ILE A 1 73 ? 5.072 2.957 11.743 1.00 94.44 73 ILE A C 1
ATOM 570 O O . ILE A 1 73 ? 4.300 3.087 10.791 1.00 94.44 73 ILE A O 1
ATOM 574 N N . ILE A 1 74 ? 4.844 3.489 12.941 1.00 94.25 74 ILE A N 1
ATOM 575 C CA . ILE A 1 74 ? 3.673 4.313 13.248 1.00 94.25 74 ILE A CA 1
ATOM 576 C C . ILE A 1 74 ? 4.028 5.777 12.990 1.00 94.25 74 ILE A C 1
ATOM 578 O O . ILE A 1 74 ? 5.000 6.272 13.553 1.00 94.25 74 ILE A O 1
ATOM 582 N N . GLY A 1 75 ? 3.256 6.438 12.127 1.00 92.94 75 GLY A N 1
ATOM 583 C CA . GLY A 1 75 ? 3.310 7.890 11.954 1.00 92.94 75 GLY A CA 1
ATOM 584 C C . GLY A 1 75 ? 2.264 8.576 12.830 1.00 92.94 75 GLY A C 1
ATOM 585 O O . GLY A 1 75 ? 1.184 8.024 13.047 1.00 92.94 75 GLY A O 1
ATOM 586 N N . GLU A 1 76 ? 2.569 9.775 13.318 1.00 92.38 76 GLU A N 1
ATOM 587 C CA . GLU A 1 76 ? 1.667 10.528 14.209 1.00 92.38 76 GLU A CA 1
ATOM 588 C C . GLU A 1 76 ? 0.495 11.160 13.452 1.00 92.38 76 GLU A C 1
ATOM 590 O O . GLU A 1 76 ? -0.611 11.307 13.970 1.00 92.38 76 GLU A O 1
ATOM 595 N N . THR A 1 77 ? 0.737 11.523 12.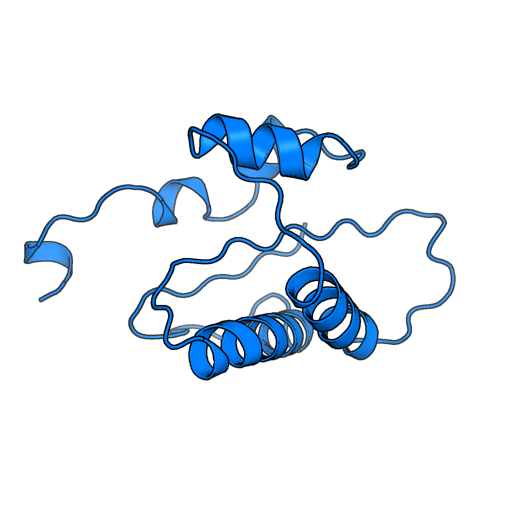193 1.00 91.81 77 THR A N 1
ATOM 596 C CA . THR A 1 77 ? -0.261 12.103 11.297 1.00 91.81 77 THR A CA 1
ATOM 597 C C . THR A 1 77 ? -0.253 11.376 9.962 1.00 91.81 77 THR A C 1
ATOM 599 O O . THR A 1 77 ? 0.705 10.688 9.605 1.00 91.81 77 THR A O 1
ATOM 602 N N . PHE A 1 78 ? -1.315 11.559 9.177 1.00 87.75 78 PHE A N 1
ATOM 603 C CA . PHE A 1 78 ? -1.341 11.051 7.807 1.00 87.75 78 PHE A CA 1
ATOM 604 C C . PHE A 1 78 ? -0.169 11.596 6.971 1.00 87.75 78 PHE A C 1
ATOM 606 O O . PHE A 1 78 ? 0.454 10.864 6.202 1.00 87.75 78 PHE A O 1
ATOM 613 N N . ASP A 1 79 ? 0.140 12.881 7.144 1.00 89.81 79 ASP A N 1
ATOM 614 C CA . ASP A 1 79 ? 1.204 13.561 6.414 1.00 89.81 79 ASP A CA 1
ATOM 615 C C . ASP A 1 79 ? 2.595 13.002 6.761 1.00 89.81 79 ASP A C 1
ATOM 617 O O . ASP A 1 79 ? 3.423 12.777 5.870 1.00 89.81 79 ASP A O 1
ATOM 621 N N . ASP A 1 80 ? 2.814 12.706 8.043 1.00 93.06 80 ASP A N 1
ATOM 622 C CA . ASP A 1 80 ? 4.011 12.041 8.555 1.00 93.06 80 ASP A CA 1
ATOM 623 C C . ASP A 1 80 ? 4.121 10.605 8.020 1.00 93.06 80 ASP A C 1
ATOM 625 O O . ASP A 1 80 ? 5.120 10.246 7.396 1.00 93.06 80 ASP A O 1
ATOM 629 N N . ALA A 1 81 ? 3.049 9.812 8.118 1.00 92.38 81 ALA A N 1
ATOM 630 C CA . ALA A 1 81 ? 3.010 8.449 7.588 1.00 92.38 81 ALA A CA 1
ATOM 631 C C . ALA A 1 81 ? 3.328 8.397 6.081 1.00 92.38 81 ALA A C 1
ATOM 633 O O . ALA A 1 81 ? 4.082 7.533 5.624 1.00 92.38 81 ALA A O 1
ATOM 634 N N . LEU A 1 82 ? 2.809 9.348 5.298 1.00 90.81 82 LEU A N 1
ATOM 635 C CA . LEU A 1 82 ? 3.100 9.446 3.868 1.00 90.81 82 LEU A CA 1
ATOM 636 C C . LEU A 1 82 ? 4.553 9.865 3.594 1.00 90.81 82 LEU A C 1
ATOM 638 O O . LEU A 1 82 ? 5.183 9.383 2.646 1.00 90.81 82 LEU A O 1
ATOM 642 N N . THR A 1 83 ? 5.107 10.742 4.428 1.00 92.56 83 THR A N 1
ATOM 643 C CA . THR A 1 83 ? 6.521 11.132 4.361 1.00 92.56 83 THR A CA 1
ATOM 644 C C . THR A 1 83 ? 7.421 9.932 4.661 1.00 92.56 83 THR A C 1
ATOM 646 O O . THR A 1 83 ? 8.349 9.658 3.901 1.00 92.56 83 THR A O 1
ATOM 649 N N . LEU A 1 84 ? 7.104 9.146 5.692 1.00 93.69 84 LEU A N 1
ATOM 650 C CA . LEU A 1 84 ? 7.819 7.916 6.038 1.00 93.69 84 LEU A CA 1
ATOM 651 C C . LEU A 1 84 ? 7.750 6.872 4.914 1.00 93.69 84 LEU A C 1
ATOM 653 O O . LEU A 1 84 ? 8.778 6.293 4.557 1.00 93.69 84 LEU A O 1
ATOM 657 N N . ALA A 1 85 ? 6.569 6.670 4.320 1.00 91.94 85 ALA A N 1
ATOM 658 C CA . ALA A 1 85 ? 6.368 5.719 3.225 1.00 91.94 85 ALA A CA 1
ATOM 659 C C . ALA A 1 85 ? 7.137 6.106 1.949 1.00 91.94 85 ALA A C 1
ATOM 661 O O . ALA A 1 85 ? 7.7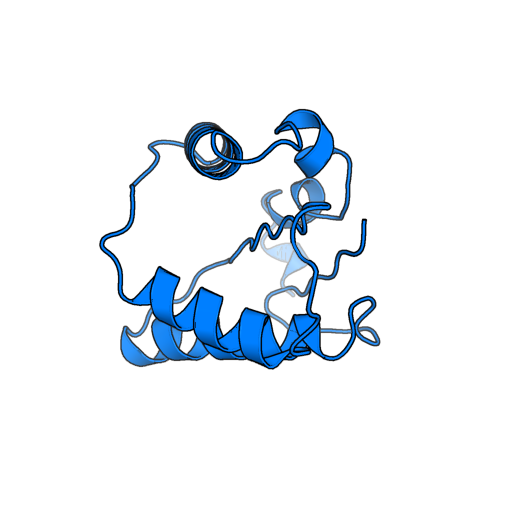24 5.247 1.291 1.00 91.94 85 ALA A O 1
ATOM 662 N N . SER A 1 86 ? 7.170 7.399 1.613 1.00 91.75 86 SER A N 1
ATOM 663 C CA . SER A 1 86 ? 7.835 7.912 0.406 1.00 91.75 86 SER A CA 1
ATOM 664 C C . SER A 1 86 ? 9.344 8.125 0.564 1.00 91.75 86 SER A C 1
ATOM 666 O O . SER A 1 86 ? 10.051 8.171 -0.437 1.00 91.75 86 SER A O 1
ATOM 668 N N . LYS A 1 87 ? 9.877 8.180 1.794 1.00 91.12 87 LYS A N 1
ATOM 669 C CA . LYS A 1 87 ? 11.299 8.470 2.080 1.00 91.12 87 LYS A CA 1
ATOM 670 C C . LYS A 1 87 ? 12.297 7.564 1.349 1.00 91.12 87 LYS A C 1
ATOM 672 O O . LYS A 1 87 ? 13.397 8.002 1.030 1.00 91.12 87 LYS A O 1
ATOM 677 N N . LYS A 1 88 ? 11.943 6.294 1.127 1.00 87.62 88 LYS A N 1
ATOM 678 C CA . LYS A 1 88 ? 12.791 5.311 0.422 1.00 87.62 88 LYS A CA 1
ATOM 679 C C . LYS A 1 88 ? 12.464 5.190 -1.072 1.00 87.62 88 LYS A C 1
ATOM 681 O O . LYS A 1 88 ? 13.073 4.373 -1.758 1.00 87.62 88 LYS A O 1
ATOM 686 N N . MET A 1 89 ? 11.496 5.956 -1.567 1.00 91.56 89 MET A N 1
ATOM 687 C CA . MET A 1 89 ? 11.062 5.952 -2.964 1.00 91.56 89 MET A CA 1
ATOM 688 C C . MET A 1 89 ? 11.824 7.025 -3.759 1.00 91.56 89 MET A C 1
ATOM 690 O O . MET A 1 89 ? 12.300 7.994 -3.175 1.00 91.56 89 MET A O 1
ATOM 694 N N . SER A 1 90 ? 11.974 6.871 -5.080 1.00 90.94 90 SER A N 1
ATOM 695 C CA . SER A 1 90 ? 12.541 7.953 -5.918 1.00 90.94 90 SER A CA 1
ATOM 696 C C . SER A 1 90 ? 11.474 8.983 -6.256 1.00 90.94 90 SER A C 1
ATOM 698 O O . SER A 1 90 ? 11.778 10.152 -6.468 1.00 90.94 90 SER A O 1
ATOM 700 N N . ILE A 1 91 ? 10.219 8.536 -6.311 1.00 89.62 91 ILE A N 1
ATOM 701 C CA . ILE A 1 91 ? 9.056 9.380 -6.560 1.00 89.62 91 ILE A CA 1
ATOM 702 C C . ILE A 1 91 ? 8.737 10.165 -5.288 1.00 89.62 91 ILE A C 1
ATOM 704 O O . ILE A 1 91 ? 8.530 9.588 -4.216 1.00 89.62 91 ILE A O 1
ATOM 708 N N . SER A 1 92 ? 8.672 11.487 -5.426 1.00 89.81 92 SER A N 1
ATOM 709 C CA . SER A 1 92 ? 8.454 12.399 -4.304 1.00 89.81 92 SER A CA 1
ATOM 710 C C . SER A 1 92 ? 7.021 12.323 -3.754 1.00 89.81 92 SER A C 1
ATOM 712 O O . SER A 1 92 ? 6.069 11.992 -4.463 1.00 89.81 92 SER A O 1
ATOM 714 N N . LYS A 1 93 ? 6.830 12.685 -2.480 1.00 89.25 93 LYS A N 1
ATOM 715 C CA . LYS A 1 93 ? 5.497 12.781 -1.856 1.00 89.25 93 LYS A CA 1
ATOM 716 C C . LYS A 1 93 ? 4.519 13.693 -2.622 1.00 89.25 93 LYS A C 1
ATOM 718 O O . LYS A 1 93 ? 3.389 13.255 -2.839 1.00 89.25 93 LYS A O 1
ATOM 723 N N . PRO A 1 94 ? 4.891 14.919 -3.052 1.00 88.12 94 PRO A N 1
ATOM 724 C CA . PRO A 1 94 ? 3.998 15.760 -3.851 1.00 88.12 94 PRO A CA 1
ATOM 725 C C . PRO A 1 94 ? 3.576 15.084 -5.154 1.00 88.12 94 PRO A C 1
ATOM 727 O O . PRO A 1 94 ? 2.421 15.190 -5.560 1.00 88.12 94 PRO A O 1
ATOM 730 N N . GLU A 1 95 ? 4.486 14.340 -5.781 1.00 88.12 95 GLU A N 1
ATOM 731 C CA . GLU A 1 95 ? 4.185 13.600 -6.999 1.00 88.12 95 GLU A CA 1
ATOM 732 C C . GLU A 1 95 ? 3.168 12.484 -6.733 1.00 88.12 95 GLU A C 1
ATOM 734 O O . GLU A 1 95 ? 2.158 12.425 -7.432 1.00 88.12 95 GLU A O 1
ATOM 739 N N . TRP A 1 96 ? 3.334 11.697 -5.663 1.00 88.69 96 TRP A N 1
ATOM 740 C CA . TRP A 1 96 ? 2.325 10.721 -5.231 1.00 88.69 96 TRP A CA 1
ATOM 741 C C . TRP A 1 96 ? 0.961 11.354 -4.953 1.00 88.69 96 TRP A C 1
ATOM 743 O O . TRP A 1 96 ? -0.056 10.825 -5.389 1.00 88.69 96 TRP A O 1
ATOM 753 N N . LEU A 1 97 ? 0.922 12.498 -4.266 1.00 85.69 97 LEU A N 1
ATOM 754 C CA . LEU A 1 97 ? -0.331 13.198 -3.964 1.00 85.69 97 LEU A CA 1
ATOM 755 C C . LEU A 1 97 ? -1.000 13.779 -5.213 1.00 85.69 97 LEU A C 1
ATOM 757 O O . LEU A 1 97 ? -2.227 13.815 -5.288 1.00 85.69 97 LEU A O 1
ATOM 761 N N . SER A 1 98 ? -0.207 14.212 -6.195 1.00 84.19 98 SER A N 1
ATOM 762 C CA . SER A 1 98 ? -0.711 14.742 -7.466 1.00 84.19 98 SER A CA 1
ATOM 763 C C . SER A 1 98 ? -1.297 13.663 -8.383 1.00 84.19 98 SER A C 1
ATOM 765 O O . SER A 1 98 ? -2.039 13.982 -9.315 1.00 84.19 98 SER A O 1
ATOM 767 N N . LYS A 1 99 ? -0.950 12.386 -8.162 1.00 78.31 99 LYS A N 1
ATOM 768 C CA . LYS A 1 99 ? -1.334 11.266 -9.026 1.00 78.31 99 LYS A CA 1
ATOM 769 C C . LYS A 1 99 ? -2.324 10.339 -8.314 1.00 78.31 99 LYS A C 1
ATOM 771 O O . LYS A 1 99 ? -1.982 9.623 -7.382 1.00 78.31 99 LYS A O 1
ATOM 776 N N . GLY A 1 100 ? -3.549 10.274 -8.834 1.00 73.00 100 GLY A N 1
ATOM 777 C CA . GLY A 1 100 ? -4.616 9.402 -8.331 1.00 73.00 100 GLY A CA 1
ATOM 778 C C . GLY A 1 100 ? -5.644 10.139 -7.474 1.00 73.00 100 GLY A C 1
ATOM 779 O O . GLY A 1 100 ? -5.726 11.362 -7.494 1.00 73.00 100 GLY A O 1
ATOM 780 N N . ASN A 1 101 ? -6.458 9.380 -6.737 1.00 76.50 101 ASN A N 1
ATOM 781 C CA . ASN A 1 101 ? -7.581 9.907 -5.950 1.00 76.50 101 ASN A CA 1
ATOM 782 C C . ASN A 1 101 ? -7.319 9.928 -4.436 1.00 76.50 101 ASN A C 1
ATOM 784 O O . ASN A 1 101 ? -8.255 10.102 -3.660 1.00 76.50 101 ASN A O 1
ATOM 788 N N . ILE A 1 102 ? -6.060 9.787 -4.005 1.00 79.44 102 ILE A N 1
ATOM 789 C CA . ILE A 1 102 ? -5.664 9.705 -2.588 1.00 79.44 102 ILE A CA 1
ATOM 790 C C . ILE A 1 102 ? -6.271 10.865 -1.782 1.00 79.44 102 ILE A C 1
ATOM 792 O O . ILE A 1 102 ? -7.007 10.635 -0.826 1.00 79.44 102 ILE A O 1
ATOM 796 N N . MET A 1 103 ? -6.070 12.108 -2.231 1.00 76.44 103 MET A N 1
ATOM 797 C CA . MET A 1 103 ? -6.580 13.298 -1.537 1.00 76.44 103 MET A CA 1
ATOM 798 C C . MET A 1 103 ? -8.115 13.336 -1.450 1.00 76.44 103 MET A C 1
ATOM 800 O O . MET A 1 103 ? -8.681 13.765 -0.447 1.00 76.44 103 MET A O 1
ATOM 804 N N . LYS A 1 104 ? -8.804 12.853 -2.491 1.00 78.38 104 LYS A N 1
ATOM 805 C CA . LYS A 1 104 ? -10.271 12.789 -2.527 1.00 78.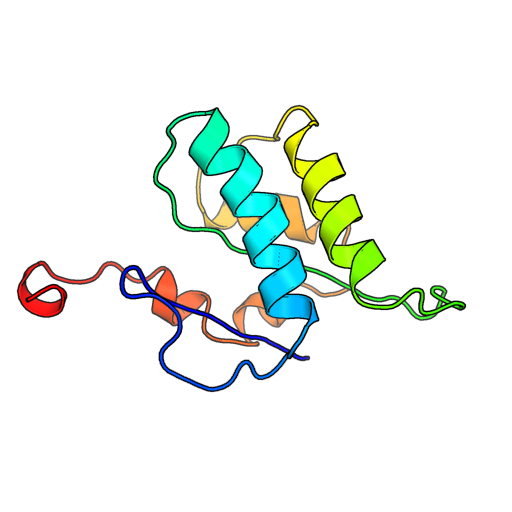38 104 LYS A CA 1
ATOM 806 C C . LYS A 1 104 ? -10.817 11.735 -1.562 1.00 78.38 104 LYS A C 1
ATOM 808 O O . LYS A 1 104 ? -11.885 11.938 -0.996 1.00 78.38 104 LYS A O 1
ATOM 813 N N . LEU A 1 105 ? -10.102 10.625 -1.388 1.00 77.25 105 LEU A N 1
ATOM 814 C CA . LEU A 1 105 ? -10.528 9.491 -0.564 1.00 77.25 105 LEU A CA 1
ATOM 815 C C . LEU A 1 105 ? -10.241 9.691 0.925 1.00 77.25 105 LEU A C 1
ATOM 817 O O . LEU A 1 105 ? -10.966 9.151 1.752 1.00 77.25 105 LEU A O 1
ATOM 821 N N . ILE A 1 106 ? -9.214 10.473 1.262 1.00 77.06 106 ILE A N 1
ATOM 822 C CA . ILE A 1 106 ? -8.872 10.810 2.654 1.00 77.06 106 ILE A CA 1
ATOM 823 C C . ILE A 1 106 ? -9.786 11.902 3.208 1.00 77.06 106 ILE A C 1
ATOM 825 O O . ILE A 1 106 ? -9.951 12.023 4.421 1.00 77.06 106 ILE A O 1
ATOM 829 N N . ARG A 1 107 ? -10.390 12.714 2.334 1.00 78.75 107 ARG A N 1
ATOM 830 C CA . ARG A 1 107 ? -11.290 13.776 2.765 1.00 78.75 107 ARG A CA 1
ATOM 831 C C . ARG A 1 107 ? -12.461 13.174 3.543 1.00 78.75 107 ARG A C 1
ATOM 833 O O . ARG A 1 107 ? -13.193 12.329 3.030 1.00 78.75 107 ARG A O 1
ATOM 840 N N . GLN A 1 108 ? -12.641 13.660 4.769 1.00 76.62 108 GLN A N 1
ATOM 841 C CA . GLN A 1 108 ? -13.764 13.292 5.617 1.00 76.62 108 GLN A CA 1
ATOM 842 C C . GLN A 1 108 ? -15.079 13.530 4.869 1.00 76.62 108 GLN A C 1
ATOM 844 O O . GLN A 1 108 ? -15.335 14.627 4.364 1.00 76.62 108 GLN A O 1
ATOM 849 N N . LYS A 1 109 ? -15.892 12.478 4.791 1.00 77.44 109 LYS A N 1
ATOM 850 C CA . LYS A 1 109 ? -17.247 12.532 4.250 1.00 77.44 109 LYS A CA 1
ATOM 851 C C . LYS A 1 109 ? -18.232 12.856 5.366 1.00 77.44 109 LYS A C 1
ATOM 853 O O . LYS A 1 109 ? -18.001 12.506 6.525 1.00 77.44 109 LYS A O 1
ATOM 858 N N . THR A 1 110 ? -19.317 13.533 5.018 1.00 83.06 110 THR A N 1
ATOM 859 C CA . THR A 1 110 ? -20.421 13.758 5.950 1.00 83.06 110 THR A CA 1
ATOM 860 C C . THR A 1 110 ? -21.213 12.469 6.127 1.00 83.06 110 THR A C 1
ATOM 862 O O . THR A 1 110 ? -21.160 11.583 5.279 1.00 83.06 110 THR A O 1
ATOM 865 N N . ILE A 1 111 ? -21.979 12.355 7.213 1.00 79.56 111 ILE A N 1
ATOM 866 C CA . ILE A 1 111 ? -22.836 11.181 7.421 1.00 79.56 111 ILE A CA 1
ATOM 867 C C . ILE A 1 111 ? -23.900 11.037 6.322 1.00 79.56 111 ILE A C 1
ATOM 869 O O . ILE A 1 111 ? -24.261 9.923 5.968 1.00 79.56 111 ILE A O 1
ATOM 873 N N . ALA A 1 112 ? -24.341 12.153 5.734 1.00 84.88 112 ALA A N 1
ATOM 874 C CA . ALA A 1 112 ? -25.276 12.160 4.615 1.00 84.88 112 ALA A CA 1
ATOM 875 C C . ALA A 1 112 ? -24.672 11.555 3.339 1.00 84.88 112 ALA A C 1
ATOM 877 O O . ALA A 1 112 ? -25.402 10.973 2.556 1.00 84.88 112 ALA A O 1
ATOM 878 N N . ASP A 1 113 ? -23.350 11.621 3.152 1.00 77.94 113 ASP A N 1
ATOM 879 C CA . ASP A 1 113 ? -22.681 11.004 1.997 1.00 77.94 113 ASP A CA 1
ATOM 880 C C . ASP A 1 113 ? -22.616 9.464 2.087 1.00 77.94 113 ASP A C 1
ATOM 882 O O . ASP A 1 113 ? -22.152 8.810 1.146 1.00 77.94 113 ASP A O 1
ATOM 886 N N . PHE A 1 114 ? -23.000 8.883 3.232 1.00 68.88 114 PHE A N 1
ATOM 887 C CA . PHE A 1 114 ? -23.036 7.434 3.447 1.00 68.88 114 PHE A CA 1
ATOM 888 C C . PHE A 1 114 ? -24.407 6.799 3.170 1.00 68.88 114 PHE A C 1
ATOM 890 O O . PHE A 1 114 ? -24.442 5.584 2.967 1.00 68.88 114 PHE A O 1
ATOM 897 N N . PHE A 1 115 ? -25.491 7.581 3.166 1.00 67.56 115 PHE A N 1
ATOM 898 C CA . PHE A 1 115 ? -26.863 7.126 2.908 1.00 67.56 115 PHE A CA 1
ATOM 899 C C . PHE A 1 115 ? -27.309 7.512 1.495 1.00 67.56 115 PHE A C 1
ATOM 901 O O . PHE A 1 115 ? -28.067 6.717 0.898 1.00 67.56 115 PHE A O 1
#

Foldseek 3Di:
DADADDDPVGDPDQRRVHLLVVLQCVLVVVLCVVVVHDDDDDDDDDDDPVNPDPPDNVCSNVVSNVVSPDDDDDAPDPVRSLCVVCVPPPQDSVNVVVDDCVVVRPPDDDPVVVD

Sequence (115 aa):
FGSDFEDARGINHPPAIAGAYFAAKLGVTEYLVKNKIQSGVIILREIRPEYAIPVGVWQVREGIRLAMRQTPIIGETFDDALTLASKKMSISKPEWLSKGNIMKLIRQKTIADFF

Radius of gyration: 14.95 Å; chains: 1; bounding box: 44×28×29 Å